Protein AF-B4HB71-F1 (afdb_monomer_lite)

pLDDT: mean 72.86, std 17.12, range [34.16, 92.75]

Sequence (149 aa):
MKRLLFWTDVSSHQAIIRARFEGNERVELAYKLERVTALALDQQSDYNSLLCPMASESMKTFVSMHITQVNNIAALGAFVYWLDDKIRPEWITVNGERRSAELHRLSQFTDISAVWTPGAKVLRNHMAQLPKLFPHLHSLTTSARAPSI

Radius of gyration: 18.82 Å; chains: 1; bounding box: 52×38×49 Å

Secondary structure (DSSP, 8-state):
---EEEEEE-SSS-EEEEEETTS-S-EEEEES-SS----B--SSSS----B-SS--TTS-----SS-S---EEEEETTEEEEE-SSSS-EEEETTSS-EEE--S--TT-------PPPPHHHHTT-TT--TTS-TTGGGSSS--PPPP-

InterPro domains:
  IPR011042 Six-bladed beta-propeller, TolB-like [G3DSA:2.120.10.30] (1-125)

Organism: Drosophila persimilis (NCBI:txid7234)

Structure (mmCIF, N/CA/C/O backbone):
data_AF-B4HB71-F1
#
_entry.id   AF-B4HB71-F1
#
loop_
_atom_site.group_PDB
_atom_site.id
_atom_site.type_symbol
_atom_site.label_atom_id
_atom_site.label_alt_id
_atom_site.label_comp_id
_atom_site.label_asym_id
_atom_site.label_entity_id
_atom_site.label_seq_id
_atom_site.pdbx_PDB_ins_code
_atom_site.Cartn_x
_atom_site.Cartn_y
_atom_site.Cartn_z
_atom_site.occupancy
_atom_site.B_iso_or_equiv
_atom_site.auth_seq_id
_atom_site.auth_comp_id
_atom_site.auth_asym_id
_atom_site.auth_atom_id
_atom_site.pdbx_PDB_model_num
ATOM 1 N N . MET A 1 1 ? -11.312 -17.615 1.198 1.00 60.41 1 MET A N 1
ATOM 2 C CA . MET A 1 1 ? -10.897 -16.219 0.920 1.00 60.41 1 MET A CA 1
ATOM 3 C C . MET A 1 1 ? -11.530 -15.297 1.948 1.00 60.41 1 MET A C 1
ATOM 5 O O . MET A 1 1 ? -12.729 -15.409 2.166 1.00 60.41 1 MET A O 1
ATOM 9 N N . LYS A 1 2 ? -10.754 -14.410 2.581 1.00 71.94 2 LYS A N 1
ATOM 10 C CA . LYS A 1 2 ? -11.299 -13.362 3.457 1.00 71.94 2 LYS A CA 1
ATOM 11 C C . LYS A 1 2 ? -11.664 -12.151 2.587 1.00 71.94 2 LYS A C 1
ATOM 13 O O . LYS A 1 2 ? -10.793 -11.623 1.907 1.00 71.94 2 LYS A O 1
ATOM 18 N N . ARG A 1 3 ? -12.939 -11.747 2.562 1.00 85.94 3 ARG A N 1
ATOM 19 C CA . ARG A 1 3 ? -13.421 -10.567 1.814 1.00 85.94 3 ARG A CA 1
ATOM 20 C C . ARG A 1 3 ? -13.334 -9.336 2.713 1.00 85.94 3 ARG A C 1
ATOM 22 O O . ARG A 1 3 ? -14.287 -9.015 3.421 1.00 85.94 3 ARG A O 1
ATOM 29 N N . LEU A 1 4 ? -12.167 -8.705 2.725 1.00 88.56 4 LEU A N 1
ATOM 30 C CA . LEU A 1 4 ? -11.871 -7.538 3.551 1.00 88.56 4 LEU A CA 1
ATOM 31 C C . LEU A 1 4 ? -11.585 -6.326 2.665 1.00 88.56 4 LEU A C 1
ATOM 33 O O . LEU A 1 4 ? -11.031 -6.474 1.578 1.00 88.56 4 LEU A O 1
ATOM 37 N N . LEU A 1 5 ? -11.955 -5.149 3.154 1.00 90.38 5 LEU A N 1
ATOM 38 C CA . LEU A 1 5 ? -11.584 -3.858 2.591 1.00 90.38 5 LEU A CA 1
ATOM 39 C C . LEU A 1 5 ? -10.619 -3.178 3.555 1.00 90.38 5 LEU A C 1
ATOM 41 O O . LEU A 1 5 ? -10.814 -3.247 4.770 1.00 90.38 5 LEU A O 1
ATOM 45 N N . PHE A 1 6 ? -9.613 -2.507 3.009 1.00 89.31 6 PHE A N 1
ATOM 46 C CA . PHE A 1 6 ? -8.679 -1.699 3.775 1.00 89.31 6 PHE A CA 1
ATOM 47 C C . PHE A 1 6 ? -8.551 -0.330 3.120 1.00 89.31 6 PHE A C 1
ATOM 49 O O . PHE A 1 6 ? -8.495 -0.247 1.895 1.00 89.31 6 PHE A O 1
ATOM 56 N N . TRP A 1 7 ? -8.526 0.728 3.921 1.00 90.38 7 TRP A N 1
ATOM 57 C CA . TRP A 1 7 ? -8.368 2.093 3.426 1.00 90.38 7 TRP A CA 1
ATOM 58 C C . TRP A 1 7 ? -7.721 2.988 4.477 1.00 90.38 7 TRP A C 1
ATOM 60 O O . TRP A 1 7 ? -7.648 2.637 5.658 1.00 90.38 7 TRP A O 1
ATOM 70 N N . THR A 1 8 ? -7.249 4.147 4.035 1.00 87.75 8 THR A N 1
ATOM 71 C CA . THR A 1 8 ? -6.729 5.205 4.898 1.00 87.75 8 THR A CA 1
ATOM 72 C C . THR A 1 8 ? -7.823 6.238 5.160 1.00 87.75 8 THR A C 1
ATOM 74 O O . THR A 1 8 ? -8.521 6.678 4.247 1.00 87.75 8 THR A O 1
ATOM 77 N N . ASP A 1 9 ? -8.003 6.613 6.421 1.00 89.06 9 ASP A N 1
ATOM 78 C CA . ASP A 1 9 ? -8.746 7.809 6.804 1.00 89.06 9 ASP A CA 1
ATOM 79 C C . ASP A 1 9 ? -7.797 9.003 6.702 1.00 89.06 9 ASP A C 1
ATOM 81 O O . ASP A 1 9 ? -6.728 8.990 7.310 1.00 89.06 9 ASP A O 1
ATOM 85 N N . VAL A 1 10 ? -8.166 10.014 5.917 1.00 83.25 10 VAL A N 1
ATOM 86 C CA . VAL A 1 10 ? -7.369 11.239 5.716 1.00 83.25 10 VAL A CA 1
ATOM 87 C C . VAL A 1 10 ? -7.963 12.447 6.445 1.00 83.25 10 VAL A C 1
ATOM 89 O O . VAL A 1 10 ? -7.561 13.583 6.202 1.00 83.25 10 VAL A O 1
ATOM 92 N N . SER A 1 11 ? -8.944 12.219 7.324 1.00 83.44 11 SER A N 1
ATOM 93 C CA . SER A 1 11 ? -9.526 13.262 8.166 1.00 83.44 11 SER A CA 1
ATOM 94 C C . SER A 1 11 ? -8.547 13.739 9.252 1.00 83.44 11 SER A C 1
ATOM 96 O O . SER A 1 11 ? -7.375 13.362 9.287 1.00 83.44 11 SER A O 1
ATOM 98 N N . SER A 1 12 ? -9.023 14.575 10.180 1.00 80.19 12 SER A N 1
ATOM 99 C CA . SER A 1 12 ? -8.242 14.998 11.352 1.00 80.19 12 SER A CA 1
ATOM 100 C C . SER A 1 12 ? -7.769 13.825 12.220 1.00 80.19 12 SER A C 1
ATOM 102 O O . SER A 1 12 ? -6.820 13.984 12.986 1.00 80.19 12 SER A O 1
ATOM 104 N N . HIS A 1 13 ? -8.397 12.652 12.089 1.00 83.88 13 HIS A N 1
ATOM 105 C CA . HIS A 1 13 ? -7.987 11.416 12.738 1.00 83.88 13 HIS A CA 1
ATOM 106 C C . HIS A 1 13 ? -7.447 10.418 11.708 1.00 83.88 13 HIS A C 1
ATOM 108 O O . HIS A 1 13 ? -8.123 9.464 11.326 1.00 83.88 13 HIS A O 1
ATOM 114 N N . GLN A 1 14 ? -6.218 10.651 11.239 1.00 86.69 14 GLN A N 1
ATOM 115 C CA . GLN A 1 14 ? -5.594 9.770 10.255 1.00 86.69 14 GLN A CA 1
ATOM 116 C C . GLN A 1 14 ? -5.368 8.362 10.819 1.00 86.69 14 GLN A C 1
ATOM 118 O O . GLN A 1 14 ? -4.715 8.178 11.856 1.00 86.69 14 GLN A O 1
ATOM 123 N N . ALA A 1 15 ? -5.896 7.369 10.106 1.00 86.75 15 ALA A N 1
ATOM 124 C CA . ALA A 1 15 ? -5.918 5.978 10.536 1.00 86.75 15 ALA A CA 1
ATOM 125 C C . ALA A 1 15 ? -5.888 5.010 9.345 1.00 86.75 15 ALA A C 1
ATOM 127 O O . ALA A 1 15 ? -6.299 5.349 8.238 1.00 86.75 15 ALA A O 1
ATOM 128 N N . ILE A 1 16 ? -5.442 3.777 9.579 1.00 87.62 16 ILE A N 1
ATOM 129 C CA . ILE A 1 16 ? -5.641 2.656 8.654 1.00 87.62 16 ILE A CA 1
ATOM 130 C C . ILE A 1 16 ? -6.802 1.836 9.177 1.00 87.62 16 ILE A C 1
ATOM 132 O O . ILE A 1 16 ? -6.795 1.364 10.316 1.00 87.62 16 ILE A O 1
ATOM 136 N N . ILE A 1 17 ? -7.792 1.644 8.322 1.00 89.19 17 ILE A N 1
ATOM 137 C CA . ILE A 1 17 ? -9.040 0.993 8.670 1.00 89.19 17 ILE A CA 1
ATOM 138 C C . ILE A 1 17 ? -9.170 -0.294 7.876 1.00 89.19 17 ILE A C 1
ATOM 140 O O . ILE A 1 17 ? -8.814 -0.363 6.701 1.00 89.19 17 ILE A O 1
ATOM 144 N N . ARG A 1 18 ? -9.728 -1.311 8.528 1.00 90.31 18 ARG A N 1
ATOM 145 C CA . ARG A 1 18 ? -10.204 -2.540 7.905 1.00 90.31 18 ARG A CA 1
ATOM 146 C C . ARG A 1 18 ? -11.690 -2.704 8.166 1.00 90.31 18 ARG A C 1
ATOM 148 O O . ARG A 1 18 ? -12.144 -2.489 9.284 1.00 90.31 18 ARG A O 1
ATOM 155 N N . ALA A 1 19 ? -12.421 -3.197 7.180 1.00 92.00 19 ALA A N 1
ATOM 156 C CA . ALA A 1 19 ? -13.775 -3.704 7.359 1.00 92.00 19 ALA A CA 1
ATOM 157 C C . ALA A 1 19 ? -13.960 -5.002 6.570 1.00 92.00 19 ALA A C 1
ATOM 159 O O . ALA A 1 19 ? -13.106 -5.392 5.765 1.00 92.00 19 ALA A O 1
ATOM 160 N N . ARG A 1 20 ? -15.098 -5.671 6.758 1.00 91.44 20 ARG A N 1
ATOM 161 C CA . ARG A 1 20 ? -15.573 -6.604 5.733 1.00 91.44 20 ARG A CA 1
ATOM 162 C C . ARG A 1 20 ? -15.870 -5.834 4.454 1.00 91.44 20 ARG A C 1
ATOM 164 O O . ARG A 1 20 ? -16.178 -4.648 4.489 1.00 91.44 20 ARG A O 1
ATOM 171 N N . PHE A 1 21 ? -15.816 -6.528 3.325 1.00 89.62 21 PHE A N 1
ATOM 172 C CA . PHE A 1 21 ? -16.123 -5.938 2.021 1.00 89.62 21 PHE A CA 1
ATOM 173 C C . PHE A 1 21 ? -17.512 -5.272 1.968 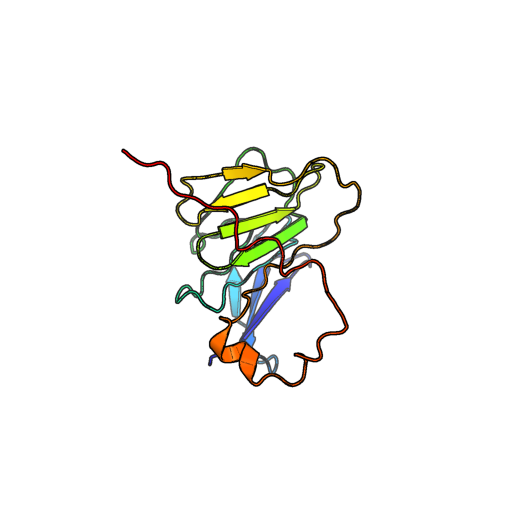1.00 89.62 21 PHE A C 1
ATOM 175 O O . PHE A 1 21 ? -17.682 -4.266 1.295 1.00 89.62 21 PHE A O 1
ATOM 182 N N . GLU A 1 22 ? -18.477 -5.786 2.736 1.00 91.88 22 GLU A N 1
ATOM 183 C CA . GLU A 1 22 ? -19.831 -5.223 2.869 1.00 91.88 22 GLU A CA 1
ATOM 184 C C . GLU A 1 22 ? -19.883 -3.938 3.737 1.00 91.88 22 GLU A C 1
ATOM 186 O O . GLU A 1 22 ? -20.956 -3.407 4.003 1.00 91.88 22 GLU A O 1
ATOM 191 N N . GLY A 1 23 ? -18.740 -3.454 4.238 1.00 90.31 23 GLY A N 1
ATOM 192 C CA . GLY A 1 23 ? -18.605 -2.196 4.984 1.00 90.31 23 GLY A CA 1
ATOM 193 C C . GLY A 1 23 ? -18.843 -2.279 6.498 1.00 90.31 23 GLY A C 1
ATOM 194 O O . GLY A 1 23 ? -18.659 -1.287 7.200 1.00 90.31 23 GLY A O 1
ATOM 195 N N . ASN A 1 24 ? -19.217 -3.440 7.036 1.00 91.81 24 ASN A N 1
ATOM 196 C CA . ASN A 1 24 ? -19.414 -3.654 8.474 1.00 91.81 24 ASN A CA 1
ATOM 197 C C . ASN A 1 24 ? -18.164 -4.236 9.166 1.00 91.81 24 ASN A C 1
ATOM 199 O O . ASN A 1 24 ? -17.184 -4.596 8.516 1.00 91.81 24 ASN A O 1
ATOM 203 N N . GLU A 1 25 ? -18.196 -4.315 10.503 1.00 92.56 25 GLU A N 1
ATOM 204 C CA . GLU A 1 25 ? -17.040 -4.703 11.340 1.00 92.56 25 GLU A CA 1
ATOM 205 C C . GLU A 1 25 ? -15.800 -3.838 11.088 1.00 92.56 25 GLU A C 1
ATOM 207 O O . GLU A 1 25 ? -14.689 -4.333 10.886 1.00 92.56 25 GLU A O 1
ATOM 212 N N . ARG A 1 26 ? -16.009 -2.518 11.093 1.00 92.75 26 ARG A N 1
ATOM 213 C CA . ARG A 1 26 ? -14.929 -1.540 11.001 1.00 92.75 26 ARG A CA 1
ATOM 214 C C . ARG A 1 26 ? -14.006 -1.671 12.215 1.00 92.75 26 ARG A C 1
ATOM 216 O O . ARG A 1 26 ? -14.462 -1.611 13.353 1.00 92.75 26 ARG A O 1
ATOM 223 N N . VAL A 1 27 ? -12.712 -1.817 11.955 1.00 89.44 27 VAL A N 1
ATOM 224 C CA . VAL A 1 27 ? -11.645 -1.870 12.957 1.00 89.44 27 VAL A CA 1
ATOM 225 C C . VAL A 1 27 ? -10.530 -0.927 12.530 1.00 89.44 27 VAL A C 1
ATOM 227 O O . VAL A 1 27 ? -10.048 -1.005 11.398 1.00 89.44 27 VAL A O 1
ATOM 230 N N . GLU A 1 28 ? -10.104 -0.058 13.439 1.00 88.44 28 GLU A N 1
ATOM 231 C CA . GLU A 1 28 ? -8.897 0.750 13.276 1.00 88.44 28 GLU A CA 1
ATOM 232 C C . GLU A 1 28 ? -7.675 -0.111 13.596 1.00 88.44 28 GLU A C 1
ATOM 234 O O . GLU A 1 28 ? -7.552 -0.668 14.685 1.00 88.44 28 GLU A O 1
ATOM 239 N N . LEU A 1 29 ? -6.797 -0.278 12.611 1.00 84.19 29 LEU A N 1
ATOM 240 C CA . LEU A 1 29 ? -5.591 -1.101 12.722 1.00 84.19 29 LEU A CA 1
ATOM 241 C C . LEU A 1 29 ? -4.374 -0.285 13.155 1.00 84.19 29 LEU A C 1
ATOM 243 O O . LEU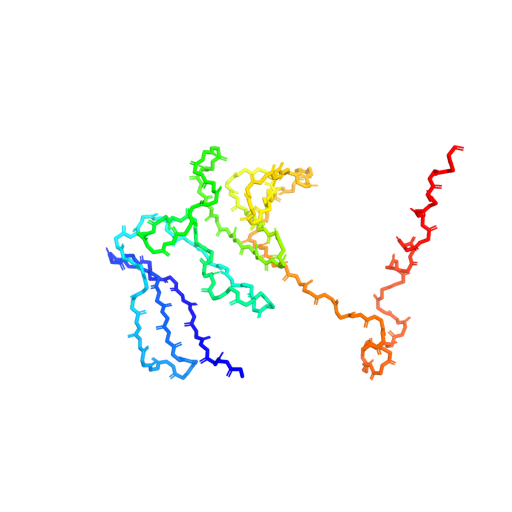 A 1 29 ? -3.468 -0.810 13.799 1.00 84.19 29 LEU A O 1
ATOM 247 N N . ALA A 1 30 ? -4.360 0.991 12.786 1.00 81.94 30 ALA A N 1
ATOM 248 C CA . ALA A 1 30 ? -3.350 1.962 13.161 1.00 81.94 30 ALA A CA 1
ATOM 249 C C . ALA A 1 30 ? -4.000 3.348 13.197 1.00 81.94 30 ALA A C 1
ATOM 251 O O . ALA A 1 30 ? -4.854 3.644 12.364 1.00 81.94 30 ALA A O 1
ATOM 252 N N . TYR A 1 31 ? -3.598 4.179 14.151 1.00 83.44 31 TYR A N 1
ATOM 253 C CA . TYR A 1 31 ? -4.138 5.518 14.399 1.00 83.44 31 TYR A CA 1
ATOM 254 C C . TYR A 1 31 ? -2.997 6.458 14.810 1.00 83.44 31 TYR A C 1
ATOM 256 O O . TYR A 1 31 ? -1.885 5.991 15.065 1.00 83.44 31 TYR A O 1
ATOM 264 N N . LYS A 1 32 ? -3.259 7.775 14.873 1.00 78.12 32 LYS A N 1
ATOM 265 C CA . LYS A 1 32 ? -2.221 8.820 15.058 1.00 78.12 32 LYS A CA 1
ATOM 266 C C . LYS A 1 32 ? -1.128 8.752 13.985 1.00 78.12 32 LYS A C 1
ATOM 268 O O . LYS A 1 32 ? 0.049 8.972 14.257 1.00 78.12 32 LYS A O 1
ATOM 273 N N . LEU A 1 33 ? -1.530 8.408 12.768 1.00 76.31 33 LEU A N 1
ATOM 274 C CA . LEU A 1 33 ? -0.633 8.402 11.627 1.00 76.31 33 LEU A CA 1
ATOM 275 C C . LEU A 1 33 ? -0.477 9.827 11.094 1.00 76.31 33 LEU A C 1
ATOM 277 O O . LEU A 1 33 ? -1.398 10.634 11.184 1.00 76.31 33 LEU A O 1
ATOM 281 N N . GLU A 1 34 ? 0.673 10.130 10.504 1.00 75.88 34 GLU A N 1
ATOM 282 C CA . GLU A 1 34 ? 0.892 11.403 9.824 1.00 75.88 34 GLU A CA 1
ATOM 283 C C . GLU A 1 34 ? 1.242 11.152 8.360 1.00 75.88 34 GLU A C 1
ATOM 285 O O . GLU A 1 34 ? 2.160 10.395 8.050 1.00 75.88 34 GLU A O 1
ATOM 290 N N . ARG A 1 35 ? 0.521 11.824 7.455 1.00 75.81 35 ARG A N 1
ATOM 291 C CA . ARG A 1 35 ? 0.805 11.868 6.009 1.00 75.81 35 ARG A CA 1
ATOM 292 C C . ARG A 1 35 ? 0.745 10.491 5.338 1.00 75.81 35 ARG A C 1
ATOM 294 O O . ARG A 1 35 ? 1.490 10.221 4.398 1.00 75.81 35 ARG A O 1
ATOM 301 N N . VAL A 1 36 ? -0.157 9.621 5.795 1.00 77.31 36 VAL A N 1
ATOM 302 C CA . VAL A 1 36 ? -0.373 8.310 5.169 1.00 77.31 36 VAL A CA 1
ATOM 303 C C . VAL A 1 36 ? -1.329 8.456 3.994 1.00 77.31 36 VAL A C 1
ATOM 305 O O . VAL A 1 36 ? -2.544 8.521 4.155 1.00 77.31 36 VAL A O 1
ATOM 308 N N . THR A 1 37 ? -0.755 8.504 2.795 1.00 81.06 37 THR A N 1
ATOM 309 C CA . THR A 1 37 ? -1.488 8.679 1.533 1.00 81.06 37 THR A CA 1
ATOM 310 C C . THR A 1 37 ? -1.603 7.403 0.705 1.00 81.06 37 THR A C 1
ATOM 312 O O . THR A 1 37 ? -2.399 7.366 -0.225 1.00 81.06 37 THR A O 1
ATOM 315 N N . ALA A 1 38 ? -0.856 6.352 1.051 1.00 84.88 38 ALA A N 1
ATOM 316 C CA . ALA A 1 38 ? -0.759 5.135 0.252 1.00 84.88 38 ALA A CA 1
ATOM 317 C C . ALA A 1 38 ? -0.871 3.866 1.106 1.00 84.88 38 ALA A C 1
ATOM 319 O O . ALA A 1 38 ? -0.410 3.829 2.251 1.00 84.88 38 ALA A O 1
ATOM 320 N N . LEU A 1 39 ? -1.445 2.813 0.520 1.00 88.06 39 LEU A N 1
ATOM 321 C CA . LEU A 1 39 ? -1.606 1.503 1.145 1.00 88.06 39 LEU A CA 1
ATOM 322 C C . LEU A 1 39 ? -1.496 0.392 0.093 1.00 88.06 39 LEU A C 1
ATOM 324 O O . LEU A 1 39 ? -2.108 0.500 -0.965 1.00 88.06 39 LEU A O 1
ATOM 328 N N . ALA A 1 40 ? -0.777 -0.690 0.402 1.00 86.81 40 ALA A N 1
ATOM 329 C CA . ALA A 1 40 ? -0.735 -1.890 -0.435 1.00 86.81 40 ALA A CA 1
ATOM 330 C C . ALA A 1 40 ? -0.963 -3.167 0.374 1.00 86.81 40 ALA A C 1
ATOM 332 O O . ALA A 1 40 ? -0.675 -3.248 1.572 1.00 86.81 40 ALA A O 1
ATOM 333 N N . LEU A 1 41 ? -1.463 -4.181 -0.330 1.00 82.88 41 LEU A N 1
ATOM 334 C CA . LEU A 1 41 ? -1.687 -5.532 0.164 1.00 82.88 41 LEU A CA 1
ATOM 335 C C . LEU A 1 41 ? -1.109 -6.520 -0.842 1.00 82.88 41 LEU A C 1
ATOM 337 O O . LEU A 1 41 ? -1.400 -6.417 -2.031 1.00 82.88 41 LEU A O 1
ATOM 341 N N . ASP A 1 42 ? -0.362 -7.508 -0.358 1.00 80.75 42 ASP A N 1
ATOM 342 C CA . ASP A 1 42 ? -0.015 -8.684 -1.151 1.00 80.75 42 ASP A CA 1
ATOM 343 C C . ASP A 1 42 ? -0.892 -9.865 -0.726 1.00 80.75 42 ASP A C 1
ATOM 345 O O . ASP A 1 42 ? -0.651 -10.516 0.290 1.00 80.75 42 ASP A O 1
ATOM 349 N N . GLN A 1 43 ? -1.919 -10.142 -1.529 1.00 72.50 43 GLN A N 1
ATOM 350 C CA . GLN A 1 43 ? -2.871 -11.223 -1.279 1.00 72.50 43 GLN A CA 1
ATOM 351 C C . GLN A 1 43 ? -2.253 -12.625 -1.426 1.00 72.50 43 GLN A C 1
ATOM 353 O O . GLN A 1 43 ? -2.812 -13.584 -0.893 1.00 72.50 43 GLN A O 1
ATOM 358 N N . GLN A 1 44 ? -1.161 -12.772 -2.185 1.00 69.69 44 GLN A N 1
ATOM 359 C CA . GLN A 1 44 ? -0.539 -14.081 -2.413 1.00 69.69 44 GLN A CA 1
ATOM 360 C C . GLN A 1 44 ? 0.344 -14.515 -1.255 1.00 69.69 44 GLN A C 1
ATOM 362 O O . GLN A 1 44 ? 0.539 -15.711 -1.041 1.00 69.69 44 GLN A O 1
ATOM 367 N N . SER A 1 45 ? 0.883 -13.551 -0.522 1.00 64.44 45 SER A N 1
ATOM 368 C CA . SER A 1 45 ? 1.651 -13.829 0.671 1.00 64.44 45 SER A CA 1
ATOM 369 C C . SER A 1 45 ? 0.713 -14.227 1.822 1.00 64.44 45 SER A C 1
ATOM 371 O O . SER A 1 45 ? -0.318 -13.595 2.043 1.00 64.44 45 SER A O 1
ATOM 373 N N . ASP A 1 46 ? 1.074 -15.251 2.606 1.00 56.22 46 ASP A N 1
ATOM 374 C CA . ASP A 1 46 ? 0.381 -15.576 3.873 1.00 56.22 46 ASP A CA 1
ATOM 375 C C . ASP A 1 46 ? 0.439 -14.412 4.886 1.00 56.22 46 ASP A C 1
ATOM 377 O O . ASP A 1 46 ? -0.227 -14.414 5.930 1.00 56.22 46 ASP A O 1
ATOM 381 N N . TYR A 1 47 ? 1.227 -13.382 4.575 1.00 51.16 47 TYR A N 1
ATOM 382 C CA . TYR A 1 47 ? 1.293 -12.157 5.329 1.00 51.16 47 TYR A CA 1
ATOM 383 C C . TYR A 1 47 ? 0.057 -11.299 5.040 1.00 51.16 47 TYR A C 1
ATOM 385 O O . TYR A 1 47 ? -0.022 -10.550 4.073 1.00 51.16 47 TYR A O 1
ATOM 393 N N . ASN A 1 48 ? -0.873 -11.287 5.999 1.00 50.28 48 ASN A N 1
ATOM 394 C CA . ASN A 1 48 ? -1.822 -10.181 6.202 1.00 50.28 48 ASN A CA 1
ATOM 395 C C . ASN A 1 48 ? -1.094 -8.862 6.578 1.00 50.28 48 ASN A C 1
ATOM 397 O O . ASN A 1 48 ? -1.600 -8.082 7.385 1.00 50.28 48 ASN A O 1
ATOM 401 N N . SER A 1 49 ? 0.124 -8.634 6.083 1.00 55.56 49 SER A N 1
ATOM 402 C CA . SER A 1 49 ? 0.909 -7.441 6.352 1.00 55.56 49 SER A CA 1
ATOM 403 C C . SER A 1 49 ? 0.437 -6.351 5.409 1.00 55.56 49 SER A C 1
ATOM 405 O O . SER A 1 49 ? 0.846 -6.278 4.252 1.00 55.56 49 SER A O 1
ATOM 407 N N . LEU A 1 50 ? -0.446 -5.504 5.922 1.00 56.88 50 LEU A N 1
ATOM 408 C CA . LEU A 1 50 ? -0.621 -4.171 5.373 1.00 56.88 50 LEU A CA 1
ATOM 409 C C . LEU A 1 50 ? 0.740 -3.496 5.308 1.00 56.88 50 LEU A C 1
ATOM 411 O O . LEU A 1 50 ? 1.438 -3.387 6.318 1.00 56.88 50 LEU A O 1
ATOM 415 N N . LEU A 1 51 ? 1.098 -3.057 4.112 1.00 62.00 51 LEU A N 1
ATOM 416 C CA . LEU A 1 51 ? 2.275 -2.245 3.893 1.00 62.00 51 LEU A CA 1
ATOM 417 C C . LEU A 1 51 ? 1.810 -0.801 3.858 1.00 62.00 51 LEU A C 1
ATOM 419 O O . LEU A 1 51 ? 1.121 -0.380 2.926 1.00 62.00 51 LEU A O 1
ATOM 423 N N . CYS A 1 52 ? 2.162 -0.059 4.902 1.00 58.12 52 CYS A N 1
ATOM 424 C CA . CYS A 1 52 ? 1.967 1.377 4.960 1.00 58.12 52 CYS A CA 1
ATOM 425 C C . CYS A 1 52 ? 3.314 2.084 5.153 1.00 58.12 52 CYS A C 1
ATOM 427 O O . CYS A 1 52 ? 4.218 1.534 5.786 1.00 58.12 52 CYS A O 1
ATOM 429 N N . PRO A 1 53 ? 3.459 3.314 4.639 1.00 53.16 53 PRO A N 1
ATOM 430 C CA . PRO A 1 53 ? 4.699 4.079 4.758 1.00 53.16 53 PRO A CA 1
ATOM 431 C C . PRO A 1 53 ? 5.088 4.453 6.197 1.00 53.16 53 PRO A C 1
ATOM 433 O O . PRO A 1 53 ? 6.240 4.798 6.438 1.00 53.16 53 PRO A O 1
ATOM 436 N N . MET A 1 54 ? 4.148 4.409 7.147 1.00 48.28 54 MET A N 1
ATOM 437 C CA . MET A 1 54 ? 4.338 4.922 8.507 1.00 48.28 54 MET A CA 1
ATOM 438 C C . MET A 1 54 ? 4.034 3.859 9.557 1.00 48.28 54 MET A C 1
ATOM 440 O O . MET A 1 54 ? 3.017 3.175 9.485 1.00 48.28 54 MET A O 1
ATOM 444 N N . ALA A 1 55 ? 4.929 3.741 10.533 1.00 46.28 55 ALA A N 1
ATOM 445 C CA . ALA A 1 55 ? 4.864 2.757 11.601 1.00 46.28 55 ALA A CA 1
ATOM 446 C C . ALA A 1 55 ? 3.731 3.058 12.593 1.00 46.28 55 ALA A C 1
ATOM 448 O O . ALA A 1 55 ? 3.630 4.168 13.110 1.00 46.28 55 ALA A O 1
ATOM 449 N N . SER A 1 56 ? 2.946 2.041 12.934 1.00 46.16 56 SER A N 1
ATOM 450 C CA . SER A 1 56 ? 2.360 1.903 14.270 1.00 46.16 56 SER A CA 1
ATOM 451 C C . SER A 1 56 ? 3.070 0.749 14.990 1.00 46.16 56 SER A C 1
ATOM 453 O O . SER A 1 56 ? 3.773 -0.029 14.346 1.00 46.16 56 SER A O 1
ATOM 455 N N . GLU A 1 57 ? 2.915 0.610 16.311 1.00 49.66 57 GLU A N 1
ATOM 456 C CA . GLU A 1 57 ? 3.592 -0.435 17.114 1.00 49.66 57 GLU A CA 1
ATOM 457 C C . GLU A 1 57 ? 3.378 -1.875 16.602 1.00 49.66 57 GLU A C 1
ATOM 459 O O . GLU A 1 57 ? 4.175 -2.761 16.902 1.00 49.66 57 GLU A O 1
ATOM 464 N N . SER A 1 58 ? 2.332 -2.121 15.807 1.00 51.84 58 SER A N 1
ATOM 465 C CA . SER A 1 58 ? 2.021 -3.424 15.208 1.00 51.84 58 SER A CA 1
ATOM 466 C C . SER A 1 58 ? 2.510 -3.586 13.762 1.00 51.84 58 SER A C 1
ATOM 468 O O . SER A 1 58 ? 2.317 -4.651 13.169 1.00 51.84 58 SER A O 1
ATOM 470 N N . MET A 1 59 ? 3.133 -2.559 13.175 1.00 63.47 59 MET A N 1
ATOM 471 C CA . MET A 1 59 ? 3.501 -2.508 11.759 1.00 63.47 59 MET A CA 1
ATOM 472 C C . MET A 1 59 ? 5.017 -2.439 11.577 1.00 63.47 59 MET A C 1
ATOM 474 O O . MET A 1 59 ? 5.721 -1.651 12.203 1.00 63.47 59 MET A O 1
ATOM 478 N N . LYS A 1 60 ? 5.534 -3.287 10.685 1.00 64.31 60 LYS A N 1
ATOM 479 C CA . LYS A 1 60 ? 6.962 -3.345 10.371 1.00 64.31 60 LYS A CA 1
ATOM 480 C C . LYS A 1 60 ? 7.340 -2.179 9.455 1.00 64.31 60 LYS A C 1
ATOM 482 O O . LYS A 1 60 ? 6.847 -2.091 8.335 1.00 64.31 60 LYS A O 1
ATOM 487 N N . THR A 1 61 ? 8.270 -1.339 9.896 1.00 66.12 61 THR A N 1
ATOM 488 C CA . THR A 1 61 ? 8.901 -0.322 9.043 1.00 66.12 61 THR A CA 1
ATOM 489 C C . THR A 1 61 ? 9.925 -0.975 8.121 1.00 66.12 61 THR A C 1
ATOM 491 O O . THR A 1 61 ? 10.837 -1.651 8.595 1.00 66.12 61 THR A O 1
ATOM 494 N N . PHE A 1 62 ? 9.806 -0.755 6.810 1.00 64.62 62 PHE A N 1
ATOM 495 C CA . PHE A 1 62 ? 10.767 -1.273 5.825 1.00 64.62 62 PHE A CA 1
ATOM 496 C C . PHE A 1 62 ? 11.863 -0.255 5.499 1.00 64.62 62 PHE A C 1
ATOM 498 O O . PHE A 1 62 ? 13.029 -0.622 5.392 1.00 64.62 62 PHE A O 1
ATOM 505 N N . VAL A 1 63 ? 11.505 1.026 5.367 1.00 62.03 63 VAL A N 1
ATOM 506 C CA . VAL A 1 63 ? 12.433 2.124 5.069 1.00 62.03 63 VAL A CA 1
ATOM 507 C C . VAL A 1 63 ? 11.928 3.399 5.737 1.00 62.03 63 VAL A C 1
ATOM 509 O O . VAL A 1 63 ? 10.755 3.728 5.606 1.00 62.03 63 VAL A O 1
ATOM 512 N N . SER A 1 64 ? 12.812 4.132 6.414 1.00 66.62 64 SER A N 1
ATOM 513 C CA . SER A 1 64 ? 12.508 5.448 7.005 1.00 66.62 64 SER A CA 1
ATOM 514 C C . SER A 1 64 ? 13.427 6.574 6.519 1.00 66.62 64 SER A C 1
ATOM 516 O O . SER A 1 64 ? 13.165 7.741 6.790 1.00 66.62 64 SER A O 1
ATOM 518 N N . MET A 1 65 ? 14.505 6.253 5.792 1.00 65.38 65 MET A N 1
ATOM 519 C CA . MET A 1 65 ? 15.496 7.229 5.324 1.00 65.38 65 MET A CA 1
ATOM 520 C C . MET A 1 65 ? 15.471 7.373 3.800 1.00 65.38 65 MET A C 1
ATOM 522 O O . MET A 1 65 ? 15.296 6.394 3.066 1.00 65.38 65 MET A O 1
ATOM 526 N N . HIS A 1 66 ? 15.743 8.591 3.324 1.00 73.56 66 HIS A N 1
ATOM 527 C CA . HIS A 1 6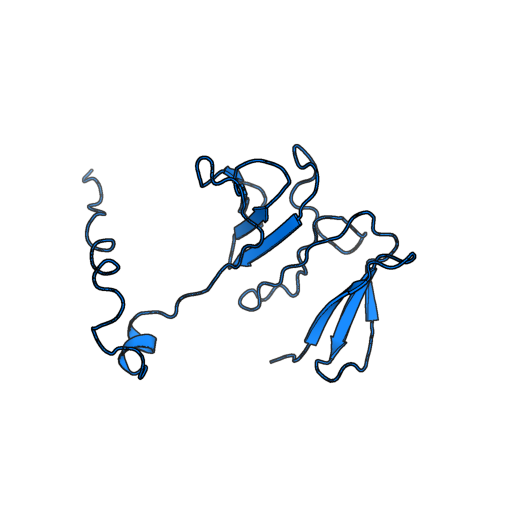6 ? 15.720 8.951 1.902 1.00 73.56 66 HIS A CA 1
ATOM 528 C C . HIS A 1 66 ? 14.354 8.683 1.260 1.00 73.56 66 HIS A C 1
ATOM 530 O O . HIS A 1 66 ? 14.287 8.113 0.174 1.00 73.56 66 HIS A O 1
ATOM 536 N N . ILE A 1 67 ? 13.278 9.060 1.945 1.00 75.44 67 ILE A N 1
ATOM 537 C CA . ILE A 1 67 ? 11.900 9.084 1.446 1.00 75.44 67 ILE A CA 1
ATOM 538 C C . ILE A 1 67 ? 11.345 10.455 1.835 1.00 75.44 67 ILE A C 1
ATOM 540 O O . ILE A 1 67 ? 11.480 10.851 2.990 1.00 75.44 67 ILE A O 1
ATOM 544 N N . THR A 1 68 ? 10.789 11.202 0.880 1.00 76.75 68 THR A N 1
ATOM 545 C CA . THR A 1 68 ? 10.151 12.500 1.157 1.00 76.75 68 THR A CA 1
ATOM 546 C C . THR A 1 68 ? 8.710 12.298 1.605 1.00 76.75 68 THR A C 1
ATOM 548 O O . THR A 1 68 ? 8.358 12.605 2.740 1.00 76.75 68 THR A O 1
ATOM 551 N N . GLN A 1 69 ? 7.895 11.739 0.716 1.00 79.25 69 GLN A N 1
ATOM 552 C CA . GLN A 1 69 ? 6.501 11.393 0.945 1.00 79.25 69 GLN A CA 1
ATOM 553 C C . GLN A 1 69 ? 6.134 10.272 -0.023 1.00 79.25 69 GLN A C 1
ATOM 555 O O . GLN A 1 69 ? 6.338 10.413 -1.224 1.00 79.25 69 GLN A O 1
ATOM 560 N N . VAL A 1 70 ? 5.634 9.146 0.488 1.00 84.12 70 VAL A N 1
ATOM 561 C CA . VAL A 1 70 ? 5.195 8.040 -0.371 1.00 84.12 70 VAL A CA 1
ATOM 562 C C . VAL A 1 70 ? 3.806 8.353 -0.904 1.00 84.12 70 VAL A C 1
ATOM 564 O O . VAL A 1 70 ? 2.826 8.337 -0.161 1.00 84.12 70 VAL A O 1
ATOM 567 N N . ASN A 1 71 ? 3.729 8.607 -2.202 1.00 86.12 71 ASN A N 1
ATOM 568 C CA . ASN A 1 71 ? 2.494 8.946 -2.891 1.00 86.12 71 ASN A CA 1
ATOM 569 C C . ASN A 1 71 ? 1.696 7.691 -3.240 1.00 86.12 71 ASN A C 1
ATOM 571 O O . ASN A 1 71 ? 0.498 7.661 -2.993 1.00 86.12 71 ASN A O 1
ATOM 575 N N . ASN A 1 72 ? 2.368 6.642 -3.730 1.00 88.38 72 ASN A N 1
ATOM 576 C CA . ASN A 1 72 ? 1.755 5.344 -4.021 1.00 88.38 72 ASN A CA 1
ATOM 577 C C . ASN A 1 72 ? 2.700 4.197 -3.686 1.00 88.38 72 ASN A C 1
ATOM 579 O O . ASN A 1 72 ? 3.922 4.358 -3.690 1.00 88.38 72 ASN A O 1
ATOM 583 N N . ILE A 1 73 ? 2.123 3.029 -3.423 1.00 8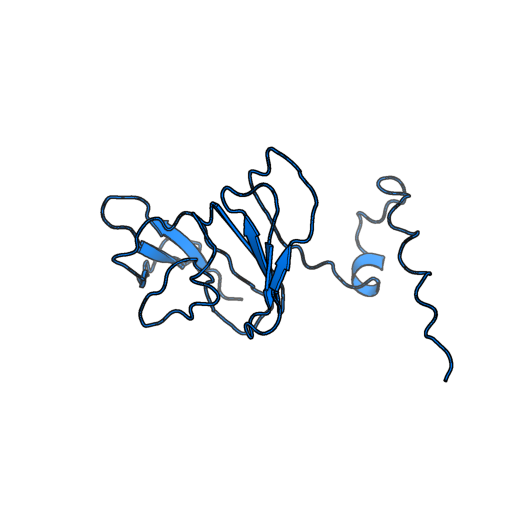9.06 73 ILE A N 1
ATOM 584 C CA . ILE A 1 73 ? 2.849 1.823 -3.042 1.00 89.06 73 ILE A CA 1
ATOM 585 C C . ILE A 1 73 ? 2.177 0.603 -3.669 1.00 89.06 73 ILE A C 1
ATOM 587 O O . ILE A 1 73 ? 0.954 0.529 -3.742 1.00 89.06 73 ILE A O 1
ATOM 591 N N . ALA A 1 74 ? 2.980 -0.360 -4.105 1.00 90.00 74 ALA A N 1
ATOM 592 C CA . ALA A 1 74 ? 2.524 -1.653 -4.593 1.00 90.00 74 ALA A CA 1
ATOM 593 C C . ALA A 1 74 ? 3.381 -2.766 -3.989 1.00 90.00 74 ALA A C 1
ATOM 595 O O . ALA A 1 74 ? 4.566 -2.575 -3.718 1.00 90.00 74 ALA A O 1
ATOM 596 N N . ALA A 1 75 ? 2.792 -3.939 -3.789 1.00 87.69 75 ALA A N 1
ATOM 597 C CA . ALA A 1 75 ? 3.477 -5.089 -3.218 1.00 87.69 75 ALA A CA 1
ATOM 598 C C . ALA A 1 75 ? 3.174 -6.339 -4.035 1.00 87.69 75 ALA A C 1
ATOM 600 O O . ALA A 1 75 ? 2.027 -6.564 -4.420 1.00 87.69 75 ALA A O 1
ATOM 601 N N . LEU A 1 76 ? 4.208 -7.132 -4.308 1.00 87.00 76 LEU A N 1
ATOM 602 C CA . LEU A 1 76 ? 4.063 -8.408 -4.994 1.00 87.00 76 LEU A CA 1
ATOM 603 C C . LEU A 1 76 ? 5.197 -9.358 -4.608 1.00 87.00 76 LEU A C 1
ATOM 605 O O . LEU A 1 76 ? 6.365 -9.139 -4.940 1.00 87.00 76 LEU A O 1
ATOM 609 N N . GLY A 1 77 ? 4.838 -10.446 -3.935 1.00 85.12 77 GLY A N 1
ATOM 610 C CA . GLY A 1 77 ? 5.772 -11.447 -3.453 1.00 85.12 77 GLY A CA 1
ATOM 611 C C . GLY A 1 77 ? 6.771 -10.849 -2.464 1.00 85.12 77 GLY A C 1
ATOM 612 O O . GLY A 1 77 ? 6.417 -10.272 -1.442 1.00 85.12 77 GLY A O 1
ATOM 613 N N . ALA A 1 78 ? 8.059 -10.995 -2.767 1.00 85.75 78 ALA A N 1
ATOM 614 C CA . ALA A 1 78 ? 9.134 -10.527 -1.897 1.00 85.75 78 ALA A CA 1
ATOM 615 C C . ALA A 1 78 ? 9.498 -9.045 -2.093 1.00 85.75 78 ALA A C 1
ATOM 617 O O . ALA A 1 78 ? 10.498 -8.607 -1.523 1.00 85.75 78 ALA A O 1
ATOM 618 N N . PHE A 1 79 ? 8.735 -8.284 -2.883 1.00 86.56 79 PHE A N 1
ATOM 619 C CA . PHE A 1 79 ? 9.085 -6.925 -3.296 1.00 86.56 79 PHE A CA 1
ATOM 620 C C . PHE A 1 79 ? 8.000 -5.909 -2.941 1.00 86.56 79 PHE A C 1
ATOM 622 O O . PHE A 1 79 ? 6.803 -6.167 -3.082 1.00 86.56 79 PHE A O 1
ATOM 629 N N . VAL A 1 80 ? 8.452 -4.728 -2.528 1.00 87.88 80 VAL A N 1
ATOM 630 C CA . VAL A 1 80 ? 7.631 -3.544 -2.284 1.00 87.88 80 VAL A CA 1
ATOM 631 C C . VAL A 1 80 ? 8.153 -2.422 -3.166 1.00 87.88 80 VAL A C 1
ATOM 633 O O . VAL A 1 80 ? 9.340 -2.109 -3.124 1.00 87.88 80 VAL A O 1
ATOM 636 N N . TYR A 1 81 ? 7.262 -1.821 -3.942 1.00 89.12 81 TYR A N 1
ATOM 637 C CA . TYR A 1 81 ? 7.533 -0.736 -4.877 1.00 89.12 81 TYR A CA 1
ATOM 638 C C . TYR A 1 81 ? 6.846 0.526 -4.383 1.00 89.12 81 TYR A C 1
ATOM 640 O O . TYR A 1 81 ? 5.723 0.450 -3.884 1.00 89.12 81 TYR A O 1
ATOM 648 N N . TRP A 1 82 ? 7.469 1.687 -4.550 1.00 88.81 82 TRP A N 1
ATOM 649 C CA . TRP A 1 82 ? 6.825 2.951 -4.220 1.00 88.81 82 TRP A CA 1
ATOM 650 C C . TRP A 1 82 ? 7.179 4.070 -5.189 1.00 88.81 82 TRP A C 1
ATOM 652 O O . TRP A 1 82 ? 8.211 4.066 -5.864 1.00 88.81 82 TRP A O 1
ATOM 662 N N . LEU A 1 83 ? 6.282 5.049 -5.212 1.00 88.00 83 LEU A N 1
ATOM 663 C CA . LEU A 1 83 ? 6.474 6.350 -5.823 1.00 88.00 83 LEU A CA 1
ATOM 664 C C . LEU A 1 83 ? 6.529 7.384 -4.705 1.00 88.00 83 LEU A C 1
ATOM 666 O O . LEU A 1 83 ? 5.630 7.434 -3.865 1.00 88.00 83 LEU A O 1
ATOM 670 N N . ASP A 1 84 ? 7.569 8.204 -4.699 1.00 84.06 84 ASP A N 1
ATOM 671 C CA . ASP A 1 84 ? 7.634 9.430 -3.909 1.00 84.06 84 ASP A CA 1
ATOM 672 C C . ASP A 1 84 ? 7.713 10.651 -4.841 1.00 84.06 84 ASP A C 1
ATOM 674 O O . ASP A 1 84 ? 7.512 10.532 -6.051 1.00 84.06 84 ASP A O 1
ATOM 678 N N . ASP A 1 85 ? 7.986 11.838 -4.299 1.00 79.62 85 ASP A N 1
ATOM 679 C CA . ASP A 1 85 ? 8.126 13.061 -5.106 1.00 79.62 85 ASP A CA 1
ATOM 680 C C . ASP A 1 85 ? 9.389 13.077 -5.989 1.00 79.62 85 ASP A C 1
ATOM 682 O O . ASP A 1 85 ? 9.658 14.054 -6.697 1.00 79.62 85 ASP A O 1
ATOM 686 N N . LYS A 1 86 ? 10.211 12.022 -5.952 1.00 77.75 86 LYS A N 1
ATOM 687 C CA . LYS A 1 86 ? 11.371 11.908 -6.828 1.00 77.75 86 LYS A CA 1
ATOM 688 C C . LYS A 1 86 ? 10.954 11.421 -8.209 1.00 77.75 86 LYS A C 1
ATOM 690 O O . LYS A 1 86 ? 9.891 10.876 -8.467 1.00 77.75 86 LYS A O 1
ATOM 695 N N . ILE A 1 87 ? 11.889 11.569 -9.138 1.00 72.25 87 ILE A N 1
ATOM 696 C CA . ILE A 1 87 ? 11.670 11.324 -10.568 1.00 72.25 87 ILE A CA 1
ATOM 697 C C . ILE A 1 87 ? 11.747 9.826 -10.936 1.00 72.25 87 ILE A C 1
ATOM 699 O O . ILE A 1 87 ? 11.826 9.489 -12.120 1.00 72.25 87 ILE A O 1
ATOM 703 N N . ARG A 1 88 ? 11.841 8.916 -9.955 1.00 82.25 88 ARG A N 1
ATOM 704 C CA . ARG A 1 88 ? 12.095 7.490 -10.198 1.00 82.25 88 ARG A CA 1
ATOM 705 C C . ARG A 1 88 ? 11.342 6.610 -9.197 1.00 82.25 88 ARG A C 1
ATOM 707 O O . ARG A 1 88 ? 11.487 6.848 -8.003 1.00 82.25 88 ARG A O 1
ATOM 714 N N . PRO A 1 89 ? 10.634 5.570 -9.668 1.00 87.19 89 PRO A N 1
ATOM 715 C CA . PRO A 1 89 ? 10.152 4.499 -8.810 1.00 87.19 89 PRO A CA 1
ATOM 716 C C . PRO A 1 89 ? 11.318 3.783 -8.128 1.00 87.19 89 PRO A C 1
ATOM 718 O O . PRO A 1 89 ? 12.352 3.508 -8.753 1.00 87.19 89 PRO A O 1
ATOM 721 N N . GLU A 1 90 ? 11.120 3.451 -6.861 1.00 88.69 90 GLU A N 1
ATOM 722 C CA . GLU A 1 90 ? 12.055 2.668 -6.064 1.00 88.69 90 GLU A CA 1
ATOM 723 C C . GLU A 1 90 ? 11.392 1.372 -5.597 1.00 88.69 90 GLU A C 1
ATOM 725 O O . GLU A 1 90 ? 10.166 1.272 -5.506 1.00 88.69 90 GLU A O 1
ATOM 730 N N . TRP A 1 91 ? 12.215 0.371 -5.299 1.00 89.12 91 TRP A N 1
ATOM 731 C CA . TRP A 1 91 ? 11.760 -0.878 -4.708 1.00 89.12 91 TRP A CA 1
ATOM 732 C C . TRP A 1 91 ? 12.708 -1.378 -3.628 1.00 89.12 91 TRP A C 1
ATOM 734 O O . TRP A 1 91 ? 13.898 -1.049 -3.612 1.00 89.12 91 TRP A O 1
ATOM 744 N N . ILE A 1 92 ? 12.169 -2.200 -2.729 1.00 88.56 92 ILE A N 1
ATOM 745 C CA . ILE A 1 92 ? 12.906 -2.903 -1.683 1.00 88.56 92 ILE A CA 1
ATOM 746 C C . ILE A 1 92 ? 12.394 -4.336 -1.533 1.00 88.56 92 ILE A C 1
ATOM 748 O O . ILE A 1 92 ? 11.217 -4.616 -1.766 1.00 88.56 92 ILE A O 1
ATOM 752 N N . THR A 1 93 ? 13.263 -5.257 -1.129 1.00 86.69 93 THR A N 1
ATOM 753 C CA . THR A 1 93 ? 12.830 -6.578 -0.672 1.00 86.69 93 THR A CA 1
ATOM 754 C C . THR A 1 93 ? 12.156 -6.504 0.701 1.00 86.69 93 THR A C 1
ATOM 756 O O . THR A 1 93 ? 12.543 -5.718 1.562 1.00 86.69 93 THR A O 1
ATOM 759 N N . VAL A 1 94 ? 11.184 -7.377 0.973 1.00 79.06 94 VAL A N 1
ATOM 760 C CA . VAL A 1 94 ? 10.477 -7.445 2.275 1.00 79.06 94 VAL A CA 1
ATOM 761 C C . VAL A 1 94 ? 11.396 -7.776 3.470 1.00 79.06 94 VAL A C 1
ATOM 763 O O . VAL A 1 94 ? 11.071 -7.510 4.633 1.00 79.06 94 VAL A O 1
ATOM 766 N N . ASN A 1 95 ? 12.570 -8.353 3.211 1.00 80.12 95 ASN A N 1
ATOM 767 C CA . ASN A 1 95 ? 13.607 -8.562 4.223 1.00 80.12 95 ASN A CA 1
ATOM 768 C C . ASN A 1 95 ? 14.509 -7.328 4.438 1.00 80.12 95 ASN A C 1
ATOM 770 O O . ASN A 1 95 ? 15.273 -7.310 5.395 1.00 80.12 95 ASN A O 1
ATOM 774 N N . GLY A 1 96 ? 14.393 -6.291 3.603 1.00 79.62 96 GLY A N 1
ATOM 775 C CA . GLY A 1 96 ? 15.156 -5.044 3.691 1.00 79.62 96 GLY A CA 1
ATOM 776 C C . GLY A 1 96 ? 16.574 -5.110 3.115 1.00 79.62 96 GLY A C 1
ATOM 777 O O . GLY A 1 96 ? 17.284 -4.110 3.142 1.00 79.62 96 GLY A O 1
ATOM 778 N N . GLU A 1 97 ? 17.003 -6.259 2.588 1.00 84.81 97 GLU A N 1
ATOM 779 C CA . GLU A 1 97 ? 18.393 -6.484 2.164 1.00 84.81 97 GLU A CA 1
ATOM 780 C C . GLU A 1 97 ? 18.763 -5.789 0.852 1.00 84.81 97 GLU A C 1
ATOM 782 O O . GLU A 1 97 ? 19.924 -5.443 0.634 1.00 84.81 97 GLU A O 1
ATOM 787 N N . ARG A 1 98 ? 17.798 -5.610 -0.056 1.00 87.25 98 ARG A N 1
ATOM 788 C CA . ARG A 1 98 ? 18.040 -5.059 -1.392 1.00 87.25 98 ARG A CA 1
ATOM 789 C C . ARG A 1 98 ? 17.083 -3.924 -1.677 1.00 87.25 98 ARG A C 1
ATOM 791 O O . ARG A 1 98 ? 15.877 -4.123 -1.610 1.00 87.25 98 ARG A O 1
ATOM 798 N N . ARG A 1 99 ? 17.635 -2.774 -2.064 1.00 88.25 99 ARG A N 1
ATOM 799 C CA . ARG A 1 99 ? 16.912 -1.580 -2.516 1.00 88.25 99 ARG A CA 1
ATOM 800 C C . ARG A 1 99 ? 17.505 -1.099 -3.834 1.00 88.25 99 ARG A C 1
ATOM 802 O O . ARG A 1 99 ? 18.726 -1.105 -3.984 1.00 88.25 99 ARG A O 1
ATOM 809 N N . SER A 1 100 ? 16.665 -0.671 -4.771 1.00 88.12 100 SER A N 1
ATOM 810 C CA . SER A 1 100 ? 17.123 -0.075 -6.029 1.00 88.12 100 SER A CA 1
ATOM 811 C C . SER A 1 100 ? 16.095 0.895 -6.613 1.00 88.12 100 SER A C 1
ATOM 813 O O . SER A 1 100 ? 14.933 0.903 -6.213 1.00 88.12 100 SER A O 1
ATOM 815 N N . ALA A 1 101 ? 16.536 1.695 -7.583 1.00 85.38 101 ALA A N 1
ATOM 816 C CA . ALA A 1 101 ? 15.685 2.514 -8.438 1.00 85.38 101 ALA A CA 1
ATOM 817 C C . ALA A 1 101 ? 15.664 1.899 -9.843 1.00 85.38 101 ALA A C 1
ATOM 819 O O . ALA A 1 101 ? 16.720 1.636 -10.419 1.00 85.38 101 ALA A O 1
ATOM 820 N N . GLU A 1 102 ? 14.476 1.647 -10.392 1.00 71.00 102 GLU A N 1
ATOM 821 C CA . GLU A 1 102 ? 14.332 0.762 -11.560 1.00 71.00 102 GLU A CA 1
ATOM 822 C C . GLU A 1 102 ? 14.280 1.510 -12.903 1.00 71.00 102 GLU A C 1
ATOM 824 O O . GLU A 1 102 ? 14.670 0.966 -13.932 1.00 71.00 102 GLU A O 1
ATOM 829 N N . LEU A 1 103 ? 13.850 2.779 -12.913 1.00 67.88 103 LEU A N 1
ATOM 830 C CA . LEU A 1 103 ? 13.585 3.530 -14.147 1.00 67.88 103 LEU A CA 1
ATOM 831 C C . LEU A 1 103 ? 14.275 4.898 -14.177 1.00 67.88 103 LEU A C 1
ATOM 833 O O . LEU A 1 103 ? 14.407 5.587 -13.165 1.00 67.88 103 LEU A O 1
ATOM 837 N N . HIS A 1 104 ? 14.707 5.316 -15.368 1.00 64.31 104 HIS A N 1
ATOM 838 C CA . HIS A 1 104 ? 15.195 6.670 -15.621 1.00 64.31 104 HIS A CA 1
ATOM 839 C C . HIS A 1 104 ? 14.033 7.589 -16.014 1.00 64.31 104 HIS A C 1
ATOM 841 O O . HIS A 1 104 ? 13.287 7.272 -16.929 1.00 64.31 104 HIS A O 1
ATOM 847 N N . ARG A 1 105 ? 13.938 8.732 -15.318 1.00 58.88 105 ARG A N 1
ATOM 848 C CA . ARG A 1 105 ? 13.130 9.932 -15.612 1.00 58.88 105 ARG A CA 1
ATOM 849 C C . ARG A 1 105 ? 11.865 9.698 -16.444 1.00 58.88 105 ARG A C 1
ATOM 851 O O . ARG A 1 105 ? 11.864 9.900 -17.654 1.00 58.88 105 ARG A O 1
ATOM 858 N N . LEU A 1 106 ? 10.765 9.436 -15.753 1.00 60.50 106 LEU A N 1
ATOM 859 C CA . LEU A 1 106 ? 9.427 9.609 -16.307 1.00 60.50 106 LEU A CA 1
ATOM 860 C C . LEU A 1 106 ? 8.719 10.622 -15.408 1.00 60.50 106 LEU A C 1
ATOM 862 O O . LEU A 1 106 ? 8.244 10.303 -14.322 1.00 60.50 106 LEU A O 1
ATOM 866 N N . SER A 1 107 ? 8.763 11.895 -15.805 1.00 62.75 107 SER A N 1
ATOM 867 C CA . SER A 1 107 ? 7.960 12.929 -15.157 1.00 62.75 107 SER A CA 1
ATOM 868 C C . SER A 1 107 ? 6.494 12.582 -15.398 1.00 62.75 107 SER A C 1
ATOM 870 O O . SER A 1 107 ? 6.143 12.438 -16.567 1.00 62.75 107 SER A O 1
ATOM 872 N N . GLN A 1 108 ? 5.677 12.515 -14.337 1.00 73.19 108 GLN A N 1
ATOM 873 C CA . GLN A 1 108 ? 4.209 12.308 -14.325 1.00 73.19 108 GLN A CA 1
ATOM 874 C C . GLN A 1 108 ? 3.688 10.918 -13.898 1.00 73.19 108 GLN A C 1
ATOM 876 O O . GLN A 1 108 ? 2.528 10.615 -14.164 1.00 73.19 108 GLN A O 1
ATOM 881 N N . PHE A 1 109 ? 4.455 10.069 -13.205 1.00 76.56 109 PHE A N 1
ATOM 882 C CA . PHE A 1 109 ? 3.825 8.892 -12.589 1.00 76.56 109 PHE A CA 1
ATOM 883 C C . PHE A 1 109 ? 2.863 9.295 -11.469 1.00 76.56 109 PHE A C 1
ATOM 885 O O . PHE A 1 109 ? 3.259 9.947 -10.506 1.00 76.56 109 PHE A O 1
ATOM 892 N N . THR A 1 110 ? 1.604 8.882 -11.604 1.00 83.62 110 THR A N 1
ATOM 893 C CA . THR A 1 110 ? 0.534 9.180 -10.644 1.00 83.62 110 THR A CA 1
ATOM 894 C C . THR A 1 110 ? 0.115 7.979 -9.817 1.00 83.62 110 THR A C 1
ATOM 896 O O . THR A 1 110 ? -0.557 8.184 -8.816 1.00 83.62 110 THR A O 1
ATOM 899 N N . ASP A 1 111 ? 0.451 6.758 -10.244 1.00 87.19 111 ASP A N 1
ATOM 900 C CA . ASP A 1 111 ? 0.100 5.515 -9.555 1.00 87.19 111 ASP A CA 1
ATOM 901 C C . ASP A 1 111 ? 1.013 4.353 -9.987 1.00 87.19 111 ASP A C 1
ATOM 903 O O . ASP A 1 111 ? 1.656 4.410 -11.041 1.00 87.19 111 ASP A O 1
ATOM 907 N N . ILE A 1 112 ? 1.079 3.307 -9.164 1.00 88.25 112 ILE A N 1
ATOM 908 C CA . ILE A 1 112 ? 1.810 2.068 -9.424 1.00 88.25 112 ILE A CA 1
ATOM 909 C C . ILE A 1 112 ? 0.994 0.863 -8.951 1.00 88.25 112 ILE A C 1
ATOM 911 O O . ILE A 1 112 ? 0.451 0.844 -7.853 1.00 88.25 112 ILE A O 1
ATOM 915 N N . SER A 1 113 ? 0.956 -0.186 -9.771 1.00 89.56 113 SER A N 1
ATOM 916 C CA . SER A 1 113 ? 0.343 -1.464 -9.414 1.00 89.56 113 SER A CA 1
ATOM 917 C C . SER A 1 113 ? 1.259 -2.609 -9.823 1.00 89.56 113 SER A C 1
ATOM 919 O O . SER A 1 113 ? 1.827 -2.600 -10.917 1.00 89.56 113 SER A O 1
ATOM 921 N N . ALA A 1 114 ? 1.407 -3.595 -8.942 1.00 87.69 114 ALA A N 1
ATOM 922 C CA . ALA A 1 114 ? 2.178 -4.799 -9.202 1.00 87.69 114 ALA A CA 1
ATOM 923 C C . ALA A 1 114 ? 1.215 -5.952 -9.504 1.00 87.69 114 ALA A C 1
ATOM 925 O O . ALA A 1 114 ? 0.310 -6.245 -8.724 1.00 87.69 114 ALA A O 1
ATOM 926 N N . VAL A 1 115 ? 1.399 -6.601 -10.655 1.00 87.88 115 VAL A N 1
ATOM 927 C CA . VAL A 1 115 ? 0.469 -7.616 -11.161 1.00 87.88 115 VAL A CA 1
ATOM 928 C C . VAL A 1 115 ? 1.162 -8.967 -11.231 1.00 87.88 115 VAL A C 1
ATOM 930 O O . VAL A 1 115 ? 2.127 -9.154 -11.975 1.00 87.88 115 VAL A O 1
ATOM 933 N N . TRP A 1 116 ? 0.631 -9.944 -10.497 1.00 85.69 116 TRP A N 1
ATOM 934 C CA . TRP A 1 116 ? 1.018 -11.334 -10.695 1.00 85.69 116 TRP A CA 1
ATOM 935 C C . TRP A 1 116 ? 0.476 -11.841 -12.032 1.00 85.69 116 TRP A C 1
ATOM 937 O O . TRP A 1 116 ? -0.735 -11.855 -12.258 1.00 85.69 116 TRP A O 1
ATOM 947 N N . THR A 1 117 ? 1.367 -12.298 -12.911 1.00 81.88 117 THR A N 1
ATOM 948 C CA . THR A 1 117 ? 0.963 -12.919 -14.177 1.00 81.88 117 THR A CA 1
ATOM 949 C C . THR A 1 117 ? 0.878 -14.438 -14.006 1.00 81.88 117 THR A C 1
ATOM 951 O O . THR A 1 117 ? 1.870 -15.055 -13.608 1.00 81.88 117 THR A O 1
ATOM 954 N N . PRO A 1 118 ? -0.265 -15.074 -14.326 1.00 80.88 118 PRO A N 1
ATOM 955 C CA . PRO A 1 118 ? -0.393 -16.521 -14.247 1.00 80.88 118 PRO A CA 1
ATOM 956 C C . PRO A 1 118 ? 0.601 -17.244 -15.157 1.00 80.88 118 PRO A C 1
ATOM 958 O O . PRO A 1 118 ? 0.903 -16.798 -16.264 1.00 80.88 118 PRO A O 1
ATOM 961 N N . GLY A 1 119 ? 1.059 -18.420 -14.725 1.00 80.06 119 GLY A N 1
ATOM 962 C CA . GLY A 1 119 ? 1.930 -19.259 -15.544 1.00 80.06 119 GLY A CA 1
ATOM 963 C C . GLY A 1 119 ? 1.276 -19.668 -16.870 1.00 80.06 119 GLY A C 1
ATOM 964 O O . GLY A 1 119 ? 0.059 -19.844 -16.962 1.00 80.06 119 GLY A O 1
ATOM 965 N N . ALA A 1 120 ? 2.099 -19.911 -17.896 1.00 80.31 120 ALA A N 1
ATOM 966 C CA . ALA A 1 120 ? 1.645 -20.186 -19.263 1.00 80.31 120 ALA A CA 1
ATOM 967 C C . ALA A 1 120 ? 0.596 -21.310 -19.369 1.00 80.31 120 ALA A C 1
ATOM 969 O O . ALA A 1 120 ? -0.281 -21.259 -20.224 1.00 80.31 120 ALA A O 1
ATOM 970 N N . LYS A 1 121 ? 0.649 -22.328 -18.498 1.00 79.56 121 LYS A N 1
ATOM 971 C CA . LYS A 1 121 ? -0.334 -23.427 -18.468 1.00 79.56 121 LYS A CA 1
ATOM 972 C C . LYS A 1 121 ? -1.754 -22.950 -18.140 1.00 79.56 121 LYS A C 1
ATOM 974 O O . LYS A 1 121 ? -2.696 -23.477 -18.714 1.00 79.56 121 LYS A O 1
ATOM 979 N N . VAL A 1 122 ? -1.894 -21.963 -17.256 1.00 75.19 122 VAL A N 1
ATOM 980 C CA . VAL A 1 122 ? -3.190 -21.373 -16.878 1.00 75.19 122 VAL A CA 1
ATOM 981 C C . VAL A 1 122 ? -3.715 -20.487 -18.006 1.00 75.19 122 VAL A C 1
ATOM 983 O O . VAL A 1 122 ? -4.907 -20.493 -18.298 1.00 75.19 122 VAL A O 1
ATOM 986 N N . LEU A 1 123 ? -2.814 -19.780 -18.693 1.00 76.25 123 LEU A N 1
ATOM 987 C CA . LEU A 1 123 ? -3.184 -18.895 -19.792 1.00 76.25 123 LEU A CA 1
ATOM 988 C C . LEU A 1 123 ? -3.649 -19.650 -21.044 1.00 76.25 123 LEU A C 1
ATOM 990 O O . LEU A 1 123 ? -4.492 -19.113 -21.750 1.00 76.25 123 LEU A O 1
ATOM 994 N N . ARG A 1 124 ? -3.175 -20.883 -21.298 1.00 70.06 124 ARG A N 1
ATOM 995 C CA . ARG A 1 124 ? -3.472 -21.676 -22.519 1.00 70.06 124 ARG A CA 1
ATOM 996 C C . ARG A 1 124 ? -4.955 -21.805 -22.886 1.00 70.06 124 ARG A C 1
ATOM 998 O O . ARG A 1 124 ? -5.267 -21.967 -24.057 1.00 70.06 124 ARG A O 1
ATOM 1005 N N . ASN A 1 125 ? -5.849 -21.753 -21.902 1.00 69.38 125 ASN A N 1
ATOM 1006 C CA . ASN A 1 125 ? -7.293 -21.900 -22.112 1.00 69.38 125 ASN A CA 1
ATOM 1007 C C . ASN A 1 125 ? -8.056 -20.580 -21.907 1.00 69.38 125 ASN A C 1
ATOM 1009 O O . ASN A 1 125 ? -9.285 -20.566 -21.906 1.00 69.38 125 ASN A O 1
ATOM 1013 N N . HIS A 1 126 ? -7.348 -19.471 -21.682 1.00 69.12 126 HIS A N 1
ATOM 1014 C CA . HIS A 1 126 ? -7.963 -18.177 -21.430 1.00 69.12 126 HIS A CA 1
ATOM 1015 C C . HIS A 1 126 ? -8.431 -17.546 -22.748 1.00 69.12 126 HIS A C 1
ATOM 1017 O O . HIS A 1 126 ? -7.643 -17.373 -23.676 1.00 69.12 126 HIS A O 1
ATOM 1023 N N . MET A 1 127 ? -9.704 -17.143 -22.820 1.00 58.16 127 MET A N 1
ATOM 1024 C CA . MET A 1 127 ? -10.337 -16.612 -24.042 1.00 58.16 127 MET A CA 1
ATOM 1025 C C . MET A 1 127 ? -9.627 -15.383 -24.638 1.00 58.16 127 MET A C 1
ATOM 1027 O O . MET A 1 127 ? -9.730 -15.131 -25.835 1.00 58.16 127 MET A O 1
ATOM 1031 N N . ALA A 1 128 ? -8.866 -14.637 -23.830 1.00 63.06 128 ALA A N 1
ATOM 1032 C CA . ALA A 1 128 ? -8.071 -13.501 -24.303 1.00 63.06 128 ALA A CA 1
ATOM 1033 C C . ALA A 1 128 ? -6.756 -13.890 -25.018 1.00 63.06 128 ALA A C 1
ATOM 1035 O O . ALA A 1 128 ? -6.005 -13.000 -25.403 1.00 63.06 128 ALA A O 1
ATOM 1036 N N . GLN A 1 129 ? -6.465 -15.181 -25.240 1.00 56.97 129 GLN A N 1
ATOM 1037 C CA . GLN A 1 129 ? -5.316 -15.635 -26.044 1.00 56.97 129 GLN A CA 1
ATOM 1038 C C . GLN A 1 129 ? -5.481 -15.438 -27.564 1.00 56.97 129 GLN A C 1
ATOM 1040 O O . GLN A 1 129 ? -4.727 -16.012 -28.350 1.00 56.97 129 GLN A O 1
ATOM 1045 N N . LEU A 1 130 ? -6.424 -14.606 -28.015 1.00 46.72 130 LEU A N 1
ATOM 1046 C CA . LEU A 1 130 ? -6.468 -14.207 -29.419 1.00 46.72 130 LEU A CA 1
ATOM 1047 C C . LEU A 1 130 ? -5.129 -13.536 -29.800 1.00 46.72 130 LEU A C 1
ATOM 1049 O O . LEU A 1 130 ? -4.753 -12.533 -29.188 1.00 46.72 130 LEU A O 1
ATOM 1053 N N . PRO A 1 131 ? -4.402 -14.050 -30.809 1.00 45.78 131 PRO A N 1
ATOM 1054 C CA . PRO A 1 131 ? -3.003 -13.708 -31.089 1.00 45.78 131 PRO A CA 1
ATOM 1055 C C . PRO A 1 131 ? -2.819 -12.335 -31.762 1.00 45.78 131 PRO A C 1
ATOM 1057 O O . PRO A 1 131 ? -1.972 -12.175 -32.634 1.00 45.78 131 PRO A O 1
ATOM 1060 N N . LYS A 1 132 ? -3.630 -11.328 -31.416 1.00 48.97 132 LYS A N 1
ATOM 1061 C CA . LYS A 1 132 ? -3.704 -10.069 -32.175 1.00 48.97 132 LYS A CA 1
ATOM 1062 C C . LYS A 1 132 ? -3.441 -8.783 -31.395 1.00 48.97 132 LYS A C 1
ATOM 1064 O O . LYS A 1 132 ? -3.434 -7.737 -32.030 1.00 48.97 132 LYS A O 1
ATOM 1069 N N . LEU A 1 133 ? -3.199 -8.816 -30.082 1.00 44.19 133 LEU A N 1
ATOM 1070 C CA . LEU A 1 133 ? -3.068 -7.565 -29.315 1.00 44.19 133 LEU A CA 1
ATOM 1071 C C . LEU A 1 133 ? -1.649 -7.194 -28.859 1.00 44.19 133 LEU A C 1
ATOM 1073 O O . LEU A 1 133 ? -1.402 -6.006 -28.699 1.00 44.19 133 LEU A O 1
ATOM 1077 N N . PHE A 1 134 ? -0.689 -8.125 -28.738 1.00 45.25 134 PHE A N 1
ATOM 1078 C CA . PHE A 1 134 ? 0.681 -7.775 -28.307 1.00 45.25 134 PHE A CA 1
ATOM 1079 C C . PHE A 1 134 ? 1.777 -8.679 -28.914 1.00 45.25 134 PHE A C 1
ATOM 1081 O O . PHE A 1 134 ? 2.252 -9.604 -28.254 1.00 45.25 134 PHE A O 1
ATOM 1088 N N . PRO A 1 135 ? 2.235 -8.424 -30.153 1.00 43.16 135 PRO A N 1
ATOM 1089 C CA . PRO A 1 135 ? 3.262 -9.244 -30.810 1.00 43.16 135 PRO A CA 1
ATOM 1090 C C . PRO A 1 135 ? 4.672 -9.127 -30.194 1.00 43.16 135 PRO A C 1
ATOM 1092 O O . PRO A 1 135 ? 5.515 -9.985 -30.439 1.00 43.16 135 PRO A O 1
ATOM 1095 N N . HIS A 1 136 ? 4.948 -8.111 -29.368 1.00 43.62 136 HIS A N 1
ATOM 1096 C CA . HIS A 1 136 ? 6.303 -7.841 -28.859 1.00 43.62 136 HIS A CA 1
ATOM 1097 C C . HIS A 1 136 ? 6.653 -8.482 -27.507 1.00 43.62 136 HIS A C 1
ATOM 1099 O O . HIS A 1 136 ? 7.807 -8.430 -27.097 1.00 43.62 136 HIS A O 1
AT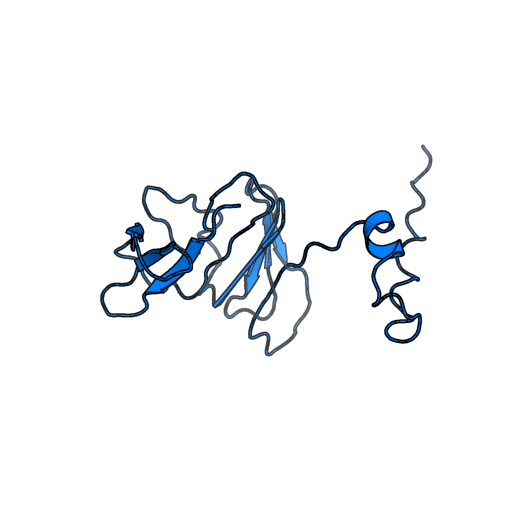OM 1105 N N . LEU A 1 137 ? 5.711 -9.137 -26.821 1.00 44.16 137 LEU A N 1
ATOM 1106 C CA . LEU A 1 137 ? 5.999 -9.800 -25.537 1.00 44.16 137 LEU A CA 1
ATOM 1107 C C . LEU A 1 137 ? 6.634 -11.194 -25.691 1.00 44.16 137 LEU A C 1
ATOM 1109 O O . LEU A 1 137 ? 7.176 -11.733 -24.729 1.00 44.16 137 LEU A O 1
ATOM 1113 N N . HIS A 1 138 ? 6.634 -11.768 -26.898 1.00 41.38 138 HIS A N 1
ATOM 1114 C CA . HIS A 1 138 ? 7.224 -13.087 -27.148 1.00 41.38 138 HIS A CA 1
ATOM 1115 C C . HIS A 1 138 ? 8.751 -13.085 -27.333 1.00 41.38 138 HIS A C 1
ATOM 1117 O O . HIS A 1 138 ? 9.346 -14.159 -27.331 1.00 41.38 138 HIS A O 1
ATOM 1123 N N . SER A 1 139 ? 9.415 -11.927 -27.448 1.00 38.75 139 SER A N 1
ATOM 1124 C CA . SER A 1 139 ? 10.860 -11.880 -27.736 1.00 38.75 139 SER A CA 1
ATOM 1125 C C . SER A 1 139 ? 11.777 -11.856 -26.506 1.00 38.75 139 SER A C 1
ATOM 1127 O O . SER A 1 139 ? 12.992 -11.875 -26.673 1.00 38.75 139 SER A O 1
ATOM 1129 N N . LEU A 1 140 ? 11.247 -11.812 -25.277 1.00 38.47 140 LEU A N 1
ATOM 1130 C CA . LEU A 1 140 ? 12.071 -11.636 -24.066 1.00 38.47 140 LEU A CA 1
ATOM 1131 C C . LEU A 1 140 ? 12.377 -12.925 -23.285 1.00 38.47 140 LEU A C 1
ATOM 1133 O O . LEU A 1 140 ? 13.082 -12.868 -22.284 1.00 38.47 140 LEU A O 1
ATOM 1137 N N . THR A 1 141 ? 11.923 -14.100 -23.734 1.00 37.56 141 THR A N 1
ATOM 1138 C CA . THR A 1 141 ? 12.160 -15.374 -23.014 1.00 37.56 141 THR A CA 1
ATOM 1139 C C . THR A 1 141 ? 13.243 -16.278 -23.614 1.00 37.56 141 THR A C 1
ATOM 1141 O O . THR A 1 141 ? 13.447 -17.381 -23.117 1.00 37.56 141 THR A O 1
ATOM 1144 N N . THR A 1 142 ? 14.010 -15.825 -24.612 1.00 34.16 142 THR A N 1
ATOM 1145 C CA . THR A 1 142 ? 15.071 -16.643 -25.248 1.00 34.16 142 THR A CA 1
ATOM 1146 C C . THR A 1 142 ? 16.492 -16.078 -25.163 1.00 34.16 142 THR A C 1
ATOM 1148 O O . THR A 1 142 ? 17.363 -16.519 -25.906 1.00 34.16 142 THR A O 1
ATOM 1151 N N . SER A 1 143 ? 16.789 -15.167 -24.233 1.00 37.19 143 SER A N 1
ATOM 1152 C CA . SER A 1 143 ? 18.170 -14.707 -24.006 1.00 37.19 143 SER A CA 1
ATOM 1153 C C . SER A 1 143 ? 18.566 -14.724 -22.529 1.00 37.19 143 SER A C 1
ATOM 1155 O O . SER A 1 143 ? 18.811 -13.690 -21.917 1.00 37.19 143 SER A O 1
ATOM 1157 N N . ALA A 1 144 ? 18.685 -15.925 -21.971 1.00 35.12 144 ALA A N 1
ATOM 1158 C CA . ALA A 1 144 ? 19.548 -16.177 -20.822 1.00 35.12 144 ALA A CA 1
ATOM 1159 C C . ALA A 1 144 ? 20.270 -17.509 -21.059 1.00 35.12 144 ALA A C 1
ATOM 1161 O O . ALA A 1 144 ? 19.872 -18.561 -20.566 1.00 35.12 144 ALA A O 1
ATOM 1162 N N . ARG A 1 145 ? 21.317 -17.475 -21.892 1.00 34.50 145 ARG A N 1
ATOM 1163 C CA . ARG A 1 145 ? 22.334 -18.531 -21.901 1.00 34.50 145 ARG A CA 1
ATOM 1164 C C . ARG A 1 145 ? 23.136 -18.377 -20.608 1.00 34.50 145 ARG A C 1
ATOM 1166 O O . ARG A 1 145 ? 23.711 -17.317 -20.375 1.00 34.50 145 ARG A O 1
ATOM 1173 N N . ALA A 1 146 ? 23.136 -19.414 -19.775 1.00 35.50 146 ALA A N 1
ATOM 1174 C CA . ALA A 1 146 ? 24.026 -19.517 -18.625 1.00 35.50 146 ALA A CA 1
ATOM 1175 C C . ALA A 1 146 ? 25.499 -19.486 -19.088 1.00 35.50 146 ALA A C 1
ATOM 1177 O O . ALA A 1 146 ? 25.792 -20.026 -20.161 1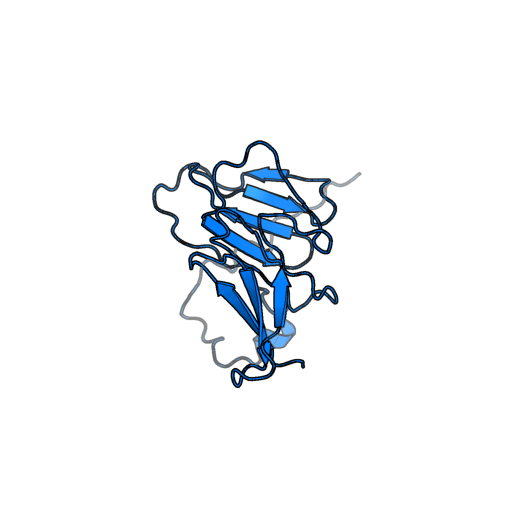.00 35.50 146 ALA A O 1
ATOM 1178 N N . PRO A 1 147 ? 26.424 -18.884 -18.321 1.00 34.84 147 PRO A N 1
ATOM 1179 C CA . PRO A 1 147 ? 27.845 -19.030 -18.588 1.00 34.84 147 PRO A CA 1
ATOM 1180 C C . PRO A 1 147 ? 28.277 -20.458 -18.231 1.00 34.84 147 PRO A C 1
ATOM 1182 O O . PRO A 1 147 ? 27.954 -20.968 -17.158 1.00 34.84 147 PRO A O 1
ATOM 1185 N N . SER A 1 148 ? 28.973 -21.107 -19.160 1.00 39.28 148 SER A N 1
ATOM 1186 C CA . SER A 1 148 ? 29.693 -22.356 -18.913 1.00 39.28 148 SER A CA 1
ATOM 1187 C C . SER A 1 148 ? 30.889 -22.087 -17.994 1.00 39.28 148 SER A C 1
ATOM 1189 O O . SER A 1 148 ? 31.508 -21.029 -18.107 1.00 39.28 148 SER A O 1
ATOM 1191 N N . ILE A 1 149 ? 31.163 -23.047 -17.106 1.00 47.16 149 ILE A N 1
ATOM 1192 C CA . ILE A 1 149 ? 32.293 -23.109 -16.160 1.00 47.16 149 ILE A CA 1
ATOM 1193 C C . ILE A 1 149 ? 33.632 -22.925 -16.880 1.00 47.16 149 ILE A C 1
ATOM 1195 O O . ILE A 1 149 ? 33.780 -23.520 -17.973 1.00 47.16 149 ILE A O 1
#

Foldseek 3Di:
DQQKDWDWDPPVWTFIWMDHVVRPPIDTPGTPDDQWQEWEDAPVDPDPQIDTCDDDPVHDHLDDPPADHFNYWEDYDQKIWTDGPDQFIKMAGPVNPDIDTDDDGDPDDRYDYDDDDDDPVVCVPPPVVPVPDDPPVVPPPPPDDDDDD